Protein AF-A0A7C9AYD5-F1 (afdb_monomer_lite)

pLDDT: mean 86.26, std 13.57, range [56.47, 98.69]

Organism: Opuntia streptacantha (NCBI:txid393608)

Sequence (108 aa):
VMVLGHSKGGIDAAAALSMYWPELKDKVAGLVLAQSPYGGSPIASDILRPGQLGDYLNVRKIMEILMRKVIKGDLQALEDLTYERRREFLKKHRLPKELPVVSFHTEA

Radius of gyration: 15.31 Å; chains: 1; bounding box: 39×26×41 Å

Secondary structure (DSSP, 8-state):
-EEEEEHHHHHHHHHHHHHSHHHHTTT--EEEEES--TT--HHHHHHT-SS-HHHHHHHHHHHHHHIIIII---HHHHHTTSHHHHHHHHHH-PPPTTS-EEEE----

Structure (mmCIF, N/CA/C/O backbone):
data_AF-A0A7C9AYD5-F1
#
_entry.id   AF-A0A7C9AYD5-F1
#
loop_
_atom_site.group_PDB
_atom_site.id
_atom_site.type_symbol
_atom_site.label_atom_id
_atom_site.label_alt_id
_atom_site.label_comp_id
_atom_site.label_asym_id
_atom_site.label_entity_id
_atom_site.label_seq_id
_atom_site.pdbx_PDB_ins_code
_atom_site.Cartn_x
_atom_site.Cartn_y
_atom_site.Cartn_z
_atom_site.occupancy
_atom_site.B_iso_or_equiv
_atom_site.auth_seq_id
_atom_site.auth_comp_id
_atom_site.auth_asym_id
_atom_site.auth_atom_id
_atom_site.pdbx_PDB_model_num
ATOM 1 N N . VAL A 1 1 ? -15.428 2.855 6.783 1.00 95.94 1 VAL A N 1
ATOM 2 C CA . VAL A 1 1 ? -15.269 2.720 5.312 1.00 95.94 1 VAL A CA 1
ATOM 3 C C . VAL A 1 1 ? -14.368 1.543 4.980 1.00 95.94 1 VAL A C 1
ATOM 5 O O . VAL A 1 1 ? -13.562 1.168 5.821 1.00 95.94 1 VAL A O 1
ATOM 8 N N . MET A 1 2 ? -14.487 0.971 3.784 1.00 97.38 2 MET A N 1
ATOM 9 C CA . MET A 1 2 ? -13.513 0.014 3.249 1.00 97.38 2 MET A CA 1
ATOM 10 C C . MET A 1 2 ? -12.658 0.728 2.204 1.00 97.38 2 MET A C 1
ATOM 12 O O . MET A 1 2 ? -13.201 1.467 1.383 1.00 97.38 2 MET A O 1
ATOM 16 N N . VAL A 1 3 ? -11.340 0.546 2.254 1.00 98.19 3 VAL A N 1
ATOM 17 C CA . VAL A 1 3 ? -10.417 1.188 1.312 1.00 98.19 3 VAL A CA 1
ATOM 18 C C . VAL A 1 3 ? -10.015 0.172 0.255 1.00 98.19 3 VAL A C 1
ATOM 20 O O . VAL A 1 3 ? -9.366 -0.816 0.578 1.00 98.19 3 VAL A O 1
ATOM 23 N N . LEU A 1 4 ? -10.391 0.413 -1.000 1.00 97.88 4 LEU A N 1
ATOM 24 C CA . LEU A 1 4 ? -9.908 -0.347 -2.150 1.00 97.88 4 LEU A CA 1
ATOM 25 C C . LEU A 1 4 ? -8.806 0.456 -2.833 1.00 97.88 4 LEU A C 1
ATOM 27 O O . LEU A 1 4 ? -9.052 1.552 -3.332 1.00 97.88 4 LEU A O 1
ATOM 31 N N . GLY A 1 5 ? -7.602 -0.099 -2.865 1.00 96.62 5 GLY A N 1
ATOM 32 C CA . GLY A 1 5 ? -6.468 0.502 -3.542 1.00 96.62 5 GLY A CA 1
ATOM 33 C C . GLY A 1 5 ? -5.978 -0.364 -4.693 1.00 96.62 5 GLY A C 1
ATOM 34 O O . GLY A 1 5 ? -5.653 -1.536 -4.508 1.00 96.62 5 GLY A O 1
ATOM 35 N N . HIS A 1 6 ? -5.902 0.232 -5.881 1.00 94.56 6 HIS A N 1
ATOM 36 C CA . HIS A 1 6 ? -5.335 -0.395 -7.074 1.00 94.56 6 HIS A CA 1
ATOM 37 C C . HIS A 1 6 ? -3.894 0.063 -7.293 1.00 94.56 6 HIS A C 1
ATOM 39 O O . HIS A 1 6 ? -3.593 1.247 -7.124 1.00 94.56 6 HIS A O 1
ATOM 45 N N . SER A 1 7 ? -2.998 -0.862 -7.652 1.00 91.06 7 SER A N 1
ATOM 46 C CA . SER A 1 7 ? -1.593 -0.562 -7.964 1.00 91.06 7 SER A CA 1
ATOM 47 C C . SER A 1 7 ? -0.944 0.343 -6.896 1.00 91.06 7 SER A C 1
ATOM 49 O O . SER A 1 7 ? -1.019 0.015 -5.707 1.00 91.06 7 SER A O 1
ATOM 51 N N . LYS A 1 8 ? -0.342 1.479 -7.282 1.00 90.38 8 LYS A N 1
ATOM 52 C CA . LYS A 1 8 ? 0.267 2.470 -6.374 1.00 90.38 8 LYS A CA 1
ATOM 53 C C . LYS A 1 8 ? -0.721 3.022 -5.343 1.00 90.38 8 LYS A C 1
ATOM 55 O O . LYS A 1 8 ? -0.339 3.190 -4.191 1.00 90.38 8 LYS A O 1
ATOM 60 N N . GLY A 1 9 ? -1.992 3.204 -5.700 1.00 92.81 9 GLY A N 1
ATOM 61 C CA . GLY A 1 9 ? -3.019 3.664 -4.761 1.00 92.81 9 GLY A CA 1
ATOM 62 C C . GLY A 1 9 ? -3.211 2.718 -3.571 1.00 92.81 9 GLY A C 1
ATOM 63 O O . GLY A 1 9 ? -3.428 3.173 -2.453 1.00 92.81 9 GLY A O 1
ATOM 64 N N . GLY A 1 10 ? -3.055 1.403 -3.771 1.00 95.56 10 GLY A N 1
ATOM 65 C CA . GLY A 1 10 ? -3.065 0.439 -2.661 1.00 95.56 10 GLY A CA 1
ATOM 66 C C . GLY A 1 10 ? -1.821 0.496 -1.785 1.00 95.56 10 GLY A C 1
ATOM 67 O O . GLY A 1 10 ? -1.916 0.295 -0.577 1.00 95.56 10 GLY A O 1
ATOM 68 N N . ILE A 1 11 ? -0.672 0.851 -2.358 1.00 95.50 11 ILE A N 1
ATOM 69 C CA . ILE A 1 11 ? 0.555 1.088 -1.592 1.00 95.50 11 ILE A CA 1
ATOM 70 C C . ILE A 1 11 ? 0.415 2.321 -0.704 1.00 95.50 11 ILE A C 1
ATOM 72 O O . ILE A 1 11 ? 0.786 2.268 0.467 1.00 95.50 11 ILE A O 1
ATOM 76 N N . ASP A 1 12 ? -0.177 3.387 -1.235 1.00 95.44 12 ASP A N 1
ATOM 77 C CA . ASP A 1 12 ? -0.373 4.644 -0.510 1.00 95.44 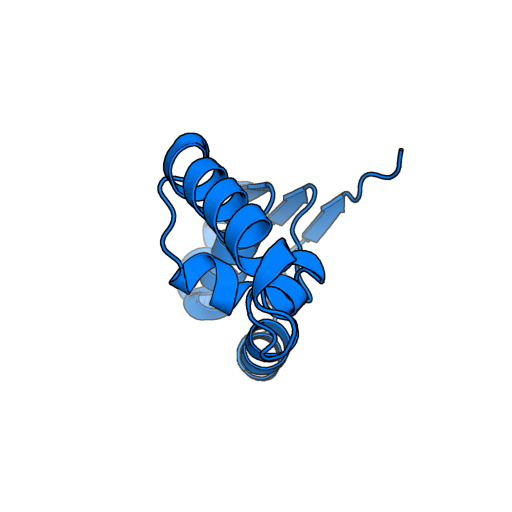12 ASP A CA 1
ATOM 78 C C . ASP A 1 12 ? -1.430 4.509 0.582 1.00 95.44 12 ASP A C 1
ATOM 80 O O . ASP A 1 12 ? -1.218 4.957 1.709 1.00 95.44 12 ASP A O 1
ATOM 84 N N . ALA A 1 13 ? -2.520 3.792 0.299 1.00 97.44 13 ALA A N 1
ATOM 85 C CA . ALA A 1 13 ? -3.502 3.421 1.309 1.00 97.44 13 ALA A CA 1
ATOM 86 C C . ALA A 1 13 ? -2.872 2.589 2.436 1.00 97.44 13 ALA A C 1
ATOM 88 O O . ALA A 1 13 ? -3.065 2.891 3.614 1.00 97.44 13 ALA A O 1
ATOM 89 N N . ALA A 1 14 ? -2.084 1.565 2.092 1.00 97.62 14 ALA A N 1
ATOM 90 C CA . ALA A 1 14 ? -1.407 0.736 3.081 1.00 97.62 14 ALA A CA 1
ATOM 91 C C . ALA A 1 14 ? -0.381 1.532 3.904 1.00 97.62 14 ALA A C 1
ATOM 93 O O . ALA A 1 14 ? -0.258 1.309 5.109 1.00 97.62 14 ALA A O 1
ATOM 94 N N . ALA A 1 15 ? 0.335 2.471 3.281 1.00 97.31 15 ALA A N 1
ATOM 95 C CA . ALA A 1 15 ? 1.274 3.351 3.965 1.00 97.31 15 ALA A CA 1
ATOM 96 C C . ALA A 1 15 ? 0.552 4.265 4.963 1.00 97.31 15 ALA A C 1
ATOM 98 O O . ALA A 1 15 ? 0.923 4.2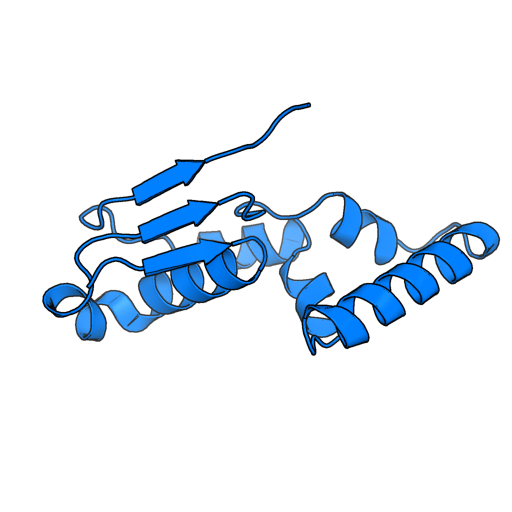85 6.135 1.00 97.31 15 ALA A O 1
ATOM 99 N N . ALA A 1 16 ? -0.526 4.933 4.538 1.00 97.88 16 ALA A N 1
ATOM 100 C CA . ALA A 1 16 ? -1.338 5.775 5.412 1.00 97.88 16 ALA A CA 1
ATOM 101 C C . ALA A 1 16 ? -1.895 4.985 6.606 1.00 97.88 16 ALA A C 1
ATOM 103 O O . ALA A 1 16 ? -1.781 5.425 7.747 1.00 97.88 16 ALA A O 1
ATOM 104 N N . LEU A 1 17 ? -2.424 3.782 6.361 1.00 98.12 17 LEU A N 1
ATOM 105 C CA . LEU A 1 17 ? -2.941 2.911 7.418 1.00 98.12 17 LEU A CA 1
ATOM 106 C C . LEU A 1 17 ? -1.850 2.400 8.361 1.00 98.12 17 LEU A C 1
ATOM 108 O O . LEU A 1 17 ? -2.119 2.232 9.540 1.00 98.12 17 LEU A O 1
ATOM 112 N N . SER A 1 18 ? -0.628 2.178 7.877 1.00 97.50 18 SER A N 1
ATOM 113 C CA . SER A 1 18 ? 0.492 1.741 8.724 1.00 97.50 18 SER A CA 1
ATOM 114 C C . SER A 1 18 ? 1.075 2.882 9.564 1.00 97.50 18 SER A C 1
ATOM 116 O O . SER A 1 18 ? 1.569 2.647 10.663 1.00 97.50 18 SER A O 1
ATOM 118 N N . MET A 1 19 ? 1.055 4.114 9.048 1.00 97.94 19 MET A N 1
ATOM 119 C CA . MET A 1 19 ? 1.644 5.288 9.705 1.00 97.94 19 MET A CA 1
ATOM 120 C C . MET A 1 19 ? 0.682 5.982 10.673 1.00 97.94 19 MET A C 1
ATOM 122 O O . MET A 1 19 ? 1.130 6.497 11.692 1.00 97.94 19 MET A O 1
ATOM 126 N N . TYR A 1 20 ? -0.617 5.975 10.369 1.00 97.94 20 TYR A N 1
ATOM 127 C CA . TYR A 1 20 ? -1.643 6.747 11.080 1.00 97.94 20 TYR A CA 1
ATOM 128 C C . TYR A 1 20 ? -2.775 5.854 11.601 1.00 97.94 20 TYR A C 1
ATOM 130 O O . TYR A 1 20 ? -3.946 6.236 11.6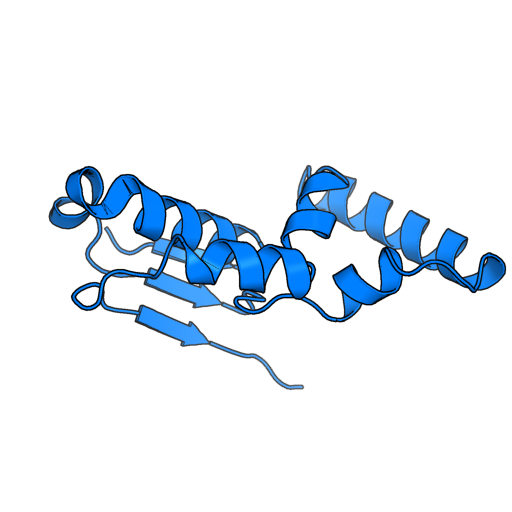30 1.00 97.94 20 TYR A O 1
ATOM 138 N N . TRP A 1 21 ? -2.450 4.605 11.950 1.00 97.25 21 TRP A N 1
ATOM 139 C CA . TRP A 1 21 ? -3.451 3.659 12.435 1.00 97.25 21 TRP A CA 1
ATOM 140 C C . TRP A 1 21 ? -4.240 4.158 13.654 1.00 97.25 21 TRP A C 1
ATOM 142 O O . TRP A 1 21 ? -5.466 4.033 13.626 1.00 97.25 21 TRP A O 1
ATOM 152 N N . PRO A 1 22 ? -3.613 4.742 14.699 1.00 97.19 22 PRO A N 1
ATOM 153 C CA . PRO A 1 22 ? -4.349 5.209 15.874 1.00 97.19 22 PRO A CA 1
ATOM 154 C C . PRO A 1 22 ? -5.488 6.176 15.533 1.00 97.19 22 PRO A C 1
ATOM 156 O O . PRO A 1 22 ? -6.547 6.119 16.152 1.00 97.19 22 PRO A O 1
ATOM 159 N N . GLU A 1 23 ? -5.293 7.021 14.522 1.00 98.25 23 GLU A N 1
ATOM 160 C CA . GLU A 1 23 ? -6.261 8.009 14.056 1.00 98.25 23 GLU A CA 1
ATOM 161 C C . GLU A 1 23 ? -7.297 7.422 13.084 1.00 98.25 23 GLU A C 1
ATOM 163 O O . GLU A 1 23 ? -8.405 7.960 12.952 1.00 98.25 23 GLU A O 1
ATOM 168 N N . LEU A 1 24 ? -6.950 6.344 12.377 1.00 98.06 24 LEU A N 1
ATOM 169 C CA . LEU A 1 24 ? -7.756 5.758 11.302 1.00 98.06 24 LEU A CA 1
ATOM 170 C C . LEU A 1 24 ? -8.563 4.524 11.722 1.00 98.06 24 LEU A C 1
ATOM 172 O O . LEU A 1 24 ? -9.541 4.206 11.042 1.00 98.06 24 LEU A O 1
ATOM 176 N N . LYS A 1 25 ? -8.213 3.860 12.829 1.00 97.38 25 LYS A N 1
ATOM 177 C CA . LYS A 1 25 ? -8.795 2.570 13.243 1.00 97.38 25 LYS A CA 1
ATOM 178 C C . LYS A 1 25 ? -10.315 2.567 13.412 1.00 97.38 25 LYS A C 1
ATOM 180 O O . LYS A 1 25 ? -10.968 1.604 13.035 1.00 97.38 25 LYS A O 1
ATOM 185 N N . ASP A 1 26 ? -10.892 3.673 13.880 1.00 97.88 26 ASP A N 1
ATOM 186 C CA . ASP A 1 26 ? -12.346 3.795 14.080 1.00 97.88 26 ASP A CA 1
ATOM 187 C C . ASP A 1 26 ? -13.075 4.283 12.813 1.00 97.88 26 ASP A C 1
ATOM 189 O O . ASP A 1 26 ? -14.297 4.422 12.784 1.00 97.88 26 ASP A O 1
ATOM 193 N N . LYS A 1 27 ? -12.322 4.567 11.742 1.00 98.12 27 LYS A N 1
ATOM 194 C CA . LYS A 1 27 ? -12.837 5.075 10.463 1.00 98.12 27 LYS A CA 1
ATOM 195 C C . LYS A 1 27 ? -12.733 4.032 9.355 1.00 98.12 27 LYS A C 1
ATOM 197 O O . LYS A 1 27 ? -13.601 3.985 8.478 1.00 98.12 27 LYS A O 1
ATOM 202 N N . VAL A 1 28 ? -11.697 3.194 9.373 1.00 98.12 28 VAL A N 1
ATOM 203 C CA . VAL A 1 28 ? -11.395 2.212 8.324 1.00 98.12 28 VAL A CA 1
ATOM 204 C C . VAL A 1 28 ? -11.628 0.795 8.836 1.00 98.12 28 VAL A C 1
ATOM 206 O O . VAL A 1 28 ? -10.940 0.321 9.727 1.00 98.12 28 VAL A O 1
ATOM 209 N N . ALA A 1 29 ? -12.593 0.112 8.225 1.00 98.00 29 ALA A N 1
ATOM 210 C CA . ALA A 1 29 ? -12.993 -1.247 8.576 1.00 98.00 29 ALA A CA 1
ATOM 211 C C . ALA A 1 29 ? -12.132 -2.326 7.897 1.00 98.00 29 ALA A C 1
ATOM 213 O O . ALA A 1 29 ? -12.164 -3.480 8.308 1.00 98.00 29 ALA A O 1
ATOM 214 N N . GLY A 1 30 ? -11.390 -1.975 6.843 1.00 98.19 30 GLY A N 1
ATOM 215 C CA . GLY A 1 30 ? -10.548 -2.921 6.118 1.00 98.19 30 GLY A CA 1
ATOM 216 C C . GLY A 1 30 ? -9.879 -2.321 4.886 1.00 98.19 30 GLY A C 1
ATOM 217 O O . GLY A 1 30 ? -10.275 -1.256 4.394 1.00 98.19 30 GLY A O 1
ATOM 218 N N . LEU A 1 31 ? -8.869 -3.035 4.393 1.00 98.69 31 LEU A N 1
ATOM 219 C CA . LEU A 1 31 ? -8.078 -2.695 3.215 1.00 98.69 31 LEU A CA 1
ATOM 220 C C . LEU A 1 31 ? -8.189 -3.804 2.164 1.00 98.69 31 LEU A C 1
ATOM 222 O O . LEU A 1 31 ? -7.946 -4.975 2.447 1.00 98.69 31 LEU A O 1
ATOM 226 N N . VAL A 1 32 ? -8.498 -3.424 0.931 1.00 98.44 32 VAL A N 1
ATOM 227 C CA . VAL A 1 32 ? -8.469 -4.303 -0.235 1.00 98.44 32 VAL A CA 1
ATOM 228 C C . VAL A 1 32 ? -7.386 -3.811 -1.186 1.00 98.44 32 VAL A C 1
ATOM 230 O O . VAL A 1 32 ? -7.409 -2.662 -1.626 1.00 98.44 32 VAL A O 1
ATOM 233 N N . LEU A 1 33 ? -6.439 -4.684 -1.505 1.00 97.94 33 LEU A N 1
ATOM 234 C CA . LEU A 1 33 ? -5.377 -4.438 -2.472 1.00 97.94 33 LEU A CA 1
ATOM 235 C C . LEU A 1 33 ? -5.719 -5.143 -3.783 1.00 97.94 33 LEU A C 1
ATOM 237 O O . LEU A 1 33 ? -6.027 -6.332 -3.781 1.00 97.94 33 LEU A O 1
ATOM 241 N N . ALA A 1 34 ? -5.639 -4.427 -4.900 1.00 96.06 34 ALA A N 1
ATOM 242 C CA . ALA A 1 34 ? -5.850 -4.980 -6.234 1.00 96.06 34 ALA A CA 1
ATOM 243 C C . ALA A 1 34 ? -4.633 -4.680 -7.111 1.00 96.06 34 ALA A C 1
ATOM 245 O O . ALA A 1 34 ? -4.366 -3.522 -7.436 1.00 96.06 34 ALA A O 1
ATOM 246 N N . GLN A 1 35 ? -3.874 -5.717 -7.478 1.00 93.94 35 GLN A N 1
ATOM 247 C CA . GLN A 1 35 ? -2.638 -5.575 -8.266 1.00 93.94 35 GLN A CA 1
ATOM 248 C C . GLN A 1 35 ? -1.652 -4.555 -7.661 1.00 93.94 35 GLN A C 1
ATOM 250 O O . GLN A 1 35 ? -0.945 -3.842 -8.376 1.00 93.94 35 GLN A O 1
ATOM 255 N N . SER A 1 36 ? -1.622 -4.447 -6.331 1.00 94.81 36 SER A N 1
ATOM 256 C CA . SER A 1 36 ? -0.730 -3.529 -5.628 1.00 94.81 36 SER A CA 1
ATOM 257 C C . SER A 1 36 ? 0.622 -4.195 -5.386 1.00 94.81 36 SER A C 1
ATOM 259 O O . SER A 1 36 ? 0.668 -5.217 -4.699 1.00 94.81 36 SER A O 1
ATOM 261 N N . PRO A 1 37 ? 1.732 -3.633 -5.897 1.00 94.00 37 PRO A N 1
ATOM 262 C CA . PRO A 1 37 ? 3.074 -4.193 -5.724 1.00 94.00 37 PRO A CA 1
ATOM 263 C C . PRO A 1 37 ? 3.579 -3.991 -4.281 1.00 94.00 37 PRO A C 1
ATOM 265 O O . PRO A 1 37 ? 4.458 -3.172 -4.022 1.00 94.00 37 PRO A O 1
ATOM 268 N N . TYR A 1 38 ? 2.986 -4.695 -3.307 1.00 94.75 38 TYR A N 1
ATOM 269 C CA . TYR A 1 38 ? 3.178 -4.441 -1.871 1.00 94.75 38 TYR A CA 1
ATOM 270 C C . TYR A 1 38 ? 4.643 -4.557 -1.436 1.00 94.75 38 TYR A C 1
ATOM 272 O O . TYR A 1 38 ? 5.151 -3.689 -0.718 1.00 94.75 38 TYR A O 1
ATOM 280 N N . GLY A 1 39 ? 5.323 -5.591 -1.938 1.00 93.81 39 GLY A N 1
ATOM 281 C CA . GLY A 1 39 ? 6.761 -5.808 -1.768 1.00 93.81 39 GLY A CA 1
ATOM 282 C C . GLY A 1 39 ? 7.639 -5.067 -2.779 1.00 93.81 39 GLY A C 1
ATOM 283 O O . GLY A 1 39 ? 8.854 -5.153 -2.683 1.00 93.81 39 GLY A O 1
ATOM 284 N N . GLY A 1 40 ? 7.051 -4.340 -3.725 1.00 92.75 40 GLY A N 1
ATOM 285 C CA . GLY A 1 40 ? 7.747 -3.670 -4.818 1.00 92.75 40 GLY A CA 1
ATOM 286 C C . GLY A 1 40 ? 7.427 -4.267 -6.186 1.00 92.75 40 GLY A C 1
ATOM 287 O O . GLY A 1 40 ? 6.804 -5.322 -6.303 1.00 92.75 40 GLY A O 1
ATOM 288 N N . SER A 1 41 ? 7.818 -3.541 -7.229 1.00 89.94 41 SER A N 1
ATOM 289 C CA . SER A 1 41 ? 7.632 -3.885 -8.633 1.00 89.94 41 SER A CA 1
ATOM 290 C C . SER A 1 41 ? 8.995 -4.175 -9.269 1.00 89.94 41 SER A C 1
ATOM 292 O O . SER A 1 41 ? 9.851 -3.285 -9.276 1.00 89.94 41 SER A O 1
ATOM 294 N N . PRO A 1 42 ? 9.214 -5.374 -9.841 1.00 84.56 42 PRO A N 1
ATOM 295 C CA . PRO A 1 42 ? 10.427 -5.678 -10.602 1.00 84.56 42 PRO A CA 1
ATOM 296 C C . PRO A 1 42 ? 10.667 -4.670 -11.730 1.00 84.56 42 PRO A C 1
ATOM 298 O O . PRO A 1 42 ? 11.784 -4.203 -11.907 1.00 84.56 42 PRO A O 1
ATOM 301 N N . ILE A 1 43 ? 9.592 -4.230 -12.394 1.00 82.75 43 ILE A N 1
ATOM 302 C CA . ILE A 1 43 ? 9.642 -3.214 -13.453 1.00 82.75 43 ILE A CA 1
ATOM 303 C C . ILE A 1 43 ? 10.221 -1.895 -12.921 1.00 82.75 43 ILE A C 1
ATOM 305 O O . ILE A 1 43 ? 11.043 -1.271 -13.584 1.00 82.75 43 ILE A O 1
ATOM 309 N N . ALA A 1 44 ? 9.824 -1.469 -11.717 1.00 82.62 44 ALA A N 1
ATOM 310 C CA . ALA A 1 44 ? 10.363 -0.252 -11.112 1.00 82.62 44 ALA A CA 1
ATOM 311 C C . ALA A 1 44 ? 11.857 -0.396 -10.779 1.00 82.62 44 ALA A C 1
ATOM 313 O O . ALA A 1 44 ? 12.639 0.513 -11.055 1.00 82.62 44 ALA A O 1
ATOM 314 N N . SER A 1 45 ? 12.256 -1.551 -10.238 1.00 81.56 45 SER A N 1
ATOM 315 C CA . SER A 1 45 ? 13.661 -1.862 -9.952 1.00 81.56 45 SER A CA 1
ATOM 316 C C . SER A 1 45 ? 14.516 -1.878 -11.224 1.00 81.56 45 SER A C 1
ATOM 318 O O . SER A 1 45 ? 15.613 -1.324 -11.224 1.00 81.56 45 SER A O 1
ATOM 320 N N . ASP A 1 46 ? 14.007 -2.451 -12.315 1.00 80.62 46 ASP A N 1
ATOM 321 C CA . ASP A 1 46 ? 14.731 -2.541 -13.583 1.00 80.62 46 ASP A CA 1
ATOM 322 C C . ASP A 1 46 ? 14.874 -1.179 -14.265 1.00 80.62 46 ASP A C 1
ATOM 324 O O . ASP A 1 46 ? 15.966 -0.845 -14.716 1.00 80.62 46 ASP A O 1
ATOM 328 N N . ILE A 1 47 ? 13.824 -0.349 -14.290 1.00 75.12 47 ILE A N 1
ATOM 329 C CA . ILE A 1 47 ? 13.878 1.010 -14.868 1.00 75.12 47 ILE A CA 1
ATOM 330 C C . ILE A 1 47 ? 14.949 1.878 -14.191 1.00 75.12 47 ILE A C 1
ATOM 332 O O . ILE A 1 47 ? 15.543 2.746 -14.835 1.00 75.12 47 ILE A O 1
ATOM 336 N N . LEU A 1 48 ? 15.172 1.670 -12.892 1.00 74.38 48 LEU A N 1
ATOM 337 C CA . LEU A 1 48 ? 16.110 2.451 -12.087 1.00 74.38 48 LEU A CA 1
ATOM 338 C C . LEU A 1 48 ? 17.505 1.814 -11.991 1.00 74.38 48 LEU A C 1
ATOM 340 O O . LEU A 1 48 ? 18.409 2.417 -11.409 1.00 74.38 48 LEU A O 1
ATOM 344 N N . ARG A 1 49 ? 17.717 0.629 -12.579 1.00 75.06 49 ARG A N 1
ATOM 345 C CA . ARG A 1 49 ? 19.008 -0.062 -12.550 1.00 75.06 49 ARG A CA 1
ATOM 346 C C . ARG A 1 49 ? 20.020 0.621 -13.489 1.00 75.06 49 ARG A C 1
ATOM 348 O O . ARG A 1 49 ? 19.743 0.796 -14.675 1.00 75.06 49 ARG A O 1
ATOM 355 N N . PRO A 1 50 ? 21.230 0.968 -13.017 1.00 65.81 50 PRO A N 1
ATOM 356 C CA . PRO A 1 50 ? 22.288 1.470 -13.891 1.00 65.81 50 PRO A CA 1
ATOM 357 C C . PRO A 1 50 ? 22.883 0.325 -14.734 1.00 65.81 50 PRO A C 1
ATOM 359 O O . PRO A 1 50 ? 23.259 -0.703 -14.171 1.00 65.81 50 PRO A O 1
ATOM 362 N N . GLY A 1 51 ? 23.009 0.491 -16.065 1.00 63.47 51 GLY A N 1
ATOM 363 C CA . GLY A 1 51 ? 23.848 -0.421 -16.869 1.00 63.47 51 GLY A CA 1
ATOM 364 C C . GLY A 1 51 ? 23.485 -0.766 -18.323 1.00 63.47 51 GLY A C 1
ATOM 365 O O . GLY A 1 51 ? 24.253 -1.510 -18.920 1.00 63.47 51 GLY A O 1
ATOM 366 N N . GLN A 1 52 ? 22.407 -0.266 -18.948 1.00 56.53 52 GLN A N 1
ATOM 367 C CA . GLN A 1 52 ? 22.119 -0.611 -20.364 1.00 56.53 52 GLN A CA 1
ATOM 368 C C . GLN A 1 52 ? 21.389 0.510 -21.139 1.00 56.53 52 GLN A C 1
ATOM 370 O O . GLN A 1 52 ? 20.200 0.453 -21.436 1.00 56.53 52 GLN A O 1
ATOM 375 N N . LEU A 1 53 ? 22.108 1.597 -21.434 1.00 56.47 53 LEU A N 1
ATOM 376 C CA . LEU A 1 53 ? 21.512 2.893 -21.796 1.00 56.47 53 LEU A CA 1
ATOM 377 C C . LEU A 1 53 ? 20.540 2.896 -22.998 1.00 56.47 53 LEU A C 1
ATOM 379 O O . LEU A 1 53 ? 19.618 3.704 -22.995 1.00 56.47 53 LEU A O 1
ATOM 383 N N . GLY A 1 54 ? 20.721 2.044 -24.012 1.00 58.34 54 GLY A N 1
ATOM 384 C CA . GLY A 1 54 ? 19.946 2.116 -25.263 1.00 58.34 54 GLY A CA 1
ATOM 385 C C . GLY A 1 54 ? 18.458 1.788 -25.097 1.00 58.34 54 GLY A C 1
ATOM 386 O O . GLY A 1 54 ? 17.599 2.623 -25.383 1.00 58.34 54 GLY A O 1
ATOM 387 N N . ASP A 1 55 ? 18.154 0.597 -24.578 1.00 61.44 55 ASP A N 1
ATOM 388 C CA . ASP A 1 55 ? 16.771 0.131 -24.411 1.00 61.44 55 ASP A CA 1
ATOM 389 C C . ASP A 1 55 ? 16.100 0.750 -23.177 1.00 61.44 55 ASP A C 1
ATOM 391 O O . ASP A 1 55 ? 14.914 1.089 -23.216 1.00 61.44 55 ASP A O 1
ATOM 395 N N . TYR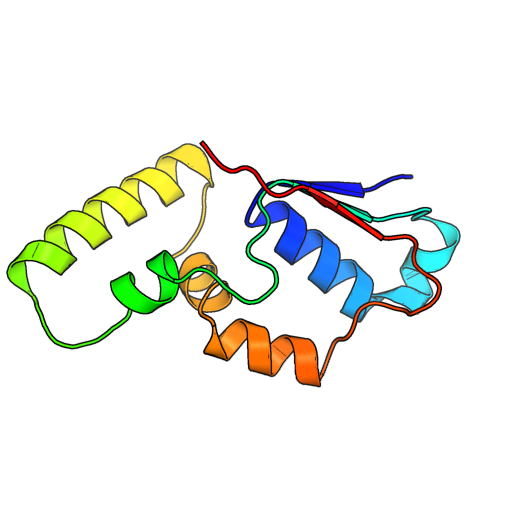 A 1 56 ? 16.866 1.017 -22.110 1.00 64.06 56 TYR A N 1
ATOM 396 C CA . TYR A 1 56 ? 16.335 1.662 -20.906 1.00 64.06 56 TYR A CA 1
ATOM 397 C C . TYR A 1 56 ? 15.851 3.085 -21.155 1.00 64.06 56 TYR A C 1
ATOM 399 O O . TYR A 1 56 ? 14.865 3.480 -20.544 1.00 64.06 56 TYR A O 1
ATOM 407 N N . LEU A 1 57 ? 16.482 3.870 -22.035 1.00 64.56 57 LEU A N 1
ATOM 408 C CA . LEU A 1 57 ? 15.999 5.225 -22.317 1.00 64.56 57 LEU A CA 1
ATOM 409 C C . LEU A 1 57 ? 14.619 5.199 -22.981 1.00 64.56 57 LEU A C 1
ATOM 411 O O . LEU A 1 57 ? 13.756 5.991 -22.606 1.00 64.56 57 LEU A O 1
ATOM 415 N N . ASN A 1 58 ? 14.376 4.261 -23.900 1.00 69.50 58 ASN A N 1
ATOM 416 C CA . ASN A 1 58 ? 13.069 4.105 -24.537 1.00 69.50 58 ASN A CA 1
ATOM 417 C C . ASN A 1 58 ? 12.018 3.578 -23.552 1.00 69.50 58 ASN A C 1
ATOM 419 O O . ASN A 1 58 ? 10.943 4.169 -23.441 1.00 69.50 58 ASN A O 1
ATOM 423 N N . VAL A 1 59 ? 12.339 2.538 -22.774 1.00 69.88 59 VAL A N 1
ATOM 424 C CA . VAL A 1 59 ? 11.427 1.978 -21.758 1.00 69.88 59 VAL A CA 1
ATOM 425 C C . VAL A 1 59 ? 11.124 3.000 -20.661 1.00 69.88 59 VAL A C 1
ATOM 427 O O . VAL A 1 59 ? 9.962 3.212 -20.324 1.00 69.88 59 VAL A O 1
ATOM 430 N N . ARG A 1 60 ? 12.137 3.706 -20.146 1.00 69.19 60 ARG A N 1
ATOM 431 C CA . ARG A 1 60 ? 11.981 4.760 -19.133 1.00 69.19 60 ARG A CA 1
ATOM 432 C C . ARG A 1 60 ? 11.123 5.908 -19.649 1.00 69.19 60 ARG A C 1
ATOM 434 O O . ARG A 1 60 ? 10.259 6.371 -18.918 1.00 69.19 60 ARG A O 1
ATOM 441 N N . LYS A 1 61 ? 11.306 6.333 -20.901 1.00 72.19 61 LYS A N 1
ATOM 442 C CA . LYS A 1 61 ? 10.516 7.411 -21.515 1.00 72.19 61 LYS A CA 1
ATOM 443 C C . LYS A 1 61 ? 9.063 6.991 -21.751 1.00 72.19 61 LYS A C 1
ATOM 445 O O . LYS A 1 61 ? 8.157 7.770 -21.473 1.00 72.19 61 LYS A O 1
ATOM 450 N N . ILE A 1 62 ? 8.822 5.754 -22.192 1.00 72.00 62 ILE A N 1
ATOM 451 C CA . ILE A 1 62 ? 7.469 5.186 -22.324 1.00 72.00 62 ILE A CA 1
ATOM 452 C C . ILE A 1 62 ? 6.789 5.088 -20.954 1.00 72.00 62 ILE A C 1
ATOM 454 O O . ILE A 1 62 ? 5.640 5.504 -20.806 1.00 72.00 62 ILE A O 1
ATOM 458 N N . MET A 1 63 ? 7.505 4.605 -19.940 1.00 69.38 63 MET A N 1
ATOM 459 C CA . MET A 1 63 ? 6.994 4.489 -18.575 1.00 69.38 63 MET A CA 1
ATOM 460 C C . MET A 1 63 ? 6.741 5.848 -17.929 1.00 69.38 63 MET A C 1
ATOM 462 O O . MET A 1 63 ? 5.719 6.026 -17.275 1.00 69.38 63 MET A O 1
ATOM 466 N N . GLU A 1 64 ? 7.602 6.835 -18.165 1.00 68.44 64 GLU A N 1
ATOM 467 C CA . GLU A 1 64 ? 7.382 8.212 -17.729 1.00 68.44 64 GLU A CA 1
ATOM 468 C C . GLU A 1 64 ? 6.135 8.813 -18.396 1.00 68.44 64 GLU A C 1
ATOM 470 O O . GLU A 1 64 ? 5.319 9.443 -17.726 1.00 68.44 64 GLU A O 1
ATOM 475 N N . ILE A 1 65 ? 5.925 8.571 -19.696 1.00 70.31 65 ILE A N 1
ATOM 476 C CA . ILE A 1 65 ? 4.709 8.996 -20.404 1.00 70.31 65 ILE A CA 1
ATOM 477 C C . ILE A 1 65 ? 3.470 8.305 -19.822 1.00 70.31 65 ILE A C 1
ATOM 479 O O . ILE A 1 65 ? 2.468 8.979 -19.582 1.00 70.31 65 ILE A O 1
ATOM 483 N N . LEU A 1 66 ? 3.529 6.995 -19.568 1.00 67.44 66 LEU A N 1
ATOM 484 C CA . LEU A 1 66 ? 2.444 6.233 -18.944 1.00 67.44 66 LEU A CA 1
ATOM 485 C C . LEU A 1 66 ? 2.132 6.760 -17.540 1.00 67.44 66 LEU A C 1
ATOM 487 O O . LEU A 1 66 ? 0.974 7.024 -17.239 1.00 67.44 66 LEU A O 1
ATOM 491 N N . MET A 1 67 ? 3.138 7.006 -16.701 1.00 68.12 67 MET A N 1
ATOM 492 C CA . MET A 1 67 ? 2.923 7.542 -15.355 1.00 68.12 67 MET A CA 1
ATOM 493 C C . MET A 1 67 ? 2.387 8.970 -15.356 1.00 68.12 67 MET A C 1
ATOM 495 O O . MET A 1 67 ? 1.453 9.267 -14.608 1.00 68.12 67 MET A O 1
ATOM 499 N N . ARG A 1 68 ? 2.912 9.846 -16.217 1.00 64.94 68 ARG A N 1
ATOM 500 C CA . ARG A 1 68 ? 2.408 11.219 -16.353 1.00 64.94 68 ARG A CA 1
ATOM 501 C C . ARG A 1 68 ? 0.968 11.240 -16.870 1.00 64.94 68 ARG A C 1
ATOM 503 O O . ARG A 1 68 ? 0.161 12.008 -16.354 1.00 64.94 68 ARG A O 1
ATOM 510 N N . LYS A 1 69 ? 0.632 10.402 -17.860 1.00 58.12 69 LYS A N 1
ATOM 511 C CA . LYS A 1 69 ? -0.707 10.371 -18.479 1.00 58.12 69 LYS A CA 1
ATOM 512 C C . LYS A 1 69 ? -1.756 9.626 -17.653 1.00 58.12 69 LYS A C 1
ATOM 514 O O . LYS A 1 69 ? -2.905 10.051 -17.649 1.00 58.12 69 LYS A O 1
ATOM 519 N N . VAL A 1 70 ? -1.385 8.532 -16.988 1.00 58.25 70 VAL A N 1
ATOM 520 C CA . VAL A 1 70 ? -2.333 7.628 -16.306 1.00 58.25 70 VAL A CA 1
ATOM 521 C C . VAL A 1 70 ? -2.386 7.884 -14.800 1.00 58.25 70 VAL A C 1
ATOM 523 O O . VAL A 1 70 ? -3.452 7.782 -14.205 1.00 58.25 70 VAL A O 1
ATOM 526 N N . ILE A 1 71 ? -1.261 8.242 -14.174 1.00 58.03 71 ILE A N 1
ATOM 527 C CA . ILE A 1 71 ? -1.129 8.280 -12.706 1.00 58.03 71 ILE A CA 1
ATOM 528 C C . ILE A 1 71 ? -0.922 9.715 -12.178 1.00 58.03 71 ILE A C 1
ATOM 530 O O . ILE A 1 71 ? -1.025 9.941 -10.977 1.00 58.03 71 ILE A O 1
ATOM 534 N N . LYS A 1 72 ? -0.661 10.710 -13.046 1.00 62.72 72 LYS A N 1
ATOM 535 C CA . LYS A 1 72 ? -0.149 12.044 -12.648 1.00 62.72 72 LYS A CA 1
ATOM 536 C C . LYS A 1 72 ? 1.059 11.937 -11.691 1.00 62.72 72 LYS A C 1
ATOM 538 O O . LYS A 1 72 ? 1.257 12.802 -10.843 1.00 62.72 72 LYS A O 1
ATOM 543 N N . GLY A 1 73 ? 1.829 10.852 -11.798 1.00 61.25 73 GLY A N 1
ATOM 544 C CA . GLY A 1 73 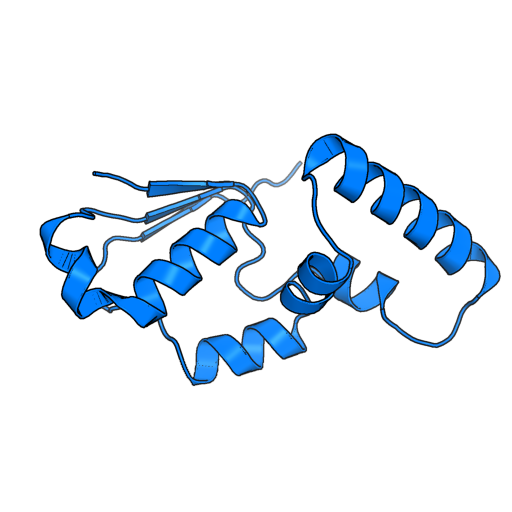? 2.904 10.501 -10.868 1.00 61.25 73 GLY A CA 1
ATOM 545 C C . GLY A 1 73 ? 4.273 11.056 -11.271 1.00 61.25 73 GLY A C 1
ATOM 546 O O . GLY A 1 73 ? 4.535 11.300 -12.448 1.00 61.25 73 GLY A O 1
ATOM 547 N N . ASP A 1 74 ? 5.135 11.221 -10.270 1.00 71.75 74 ASP A N 1
ATOM 548 C CA . ASP A 1 74 ? 6.553 11.612 -10.346 1.00 71.75 74 ASP A CA 1
ATOM 549 C C . ASP A 1 74 ? 7.455 10.352 -10.432 1.00 71.75 74 ASP A C 1
ATOM 551 O O . ASP A 1 74 ? 7.056 9.271 -10.003 1.00 71.75 74 ASP A O 1
ATOM 555 N N . LEU A 1 75 ? 8.683 10.480 -10.949 1.00 71.69 75 LEU A N 1
ATOM 556 C CA . LEU A 1 75 ? 9.788 9.518 -10.782 1.00 71.69 75 LEU A CA 1
ATOM 557 C C . LEU A 1 75 ? 9.945 9.003 -9.338 1.00 71.69 75 LEU A C 1
ATOM 559 O O . LEU A 1 75 ? 10.247 7.826 -9.154 1.00 71.69 75 LEU A O 1
ATOM 563 N N . GLN A 1 76 ? 9.687 9.832 -8.326 1.00 79.50 76 GLN A N 1
ATOM 564 C CA . GLN A 1 76 ? 9.657 9.416 -6.918 1.00 79.50 76 GLN A CA 1
ATOM 565 C C . GLN A 1 76 ? 8.658 8.277 -6.673 1.00 79.50 76 GLN A C 1
ATOM 567 O O . GLN A 1 76 ? 8.951 7.340 -5.935 1.00 79.50 76 GLN A O 1
ATOM 572 N N . ALA A 1 77 ? 7.513 8.280 -7.362 1.00 81.12 77 ALA A N 1
ATOM 573 C CA . ALA A 1 77 ? 6.532 7.207 -7.249 1.00 81.12 77 ALA A CA 1
ATOM 574 C C . ALA A 1 77 ? 7.040 5.877 -7.831 1.00 81.12 77 ALA A C 1
ATOM 576 O O . ALA A 1 77 ? 6.576 4.827 -7.394 1.00 81.12 77 ALA A O 1
ATOM 577 N N . LEU A 1 78 ? 7.975 5.888 -8.793 1.00 80.12 78 LEU A N 1
ATOM 578 C CA . LEU A 1 78 ? 8.670 4.668 -9.238 1.00 80.12 78 LEU A CA 1
ATOM 579 C C . LEU A 1 78 ? 9.689 4.215 -8.204 1.00 80.12 78 LEU A C 1
ATOM 581 O O . LEU A 1 78 ? 9.783 3.021 -7.930 1.00 80.12 78 LEU A O 1
ATOM 585 N N . GLU A 1 79 ? 10.437 5.154 -7.629 1.00 84.88 79 GLU A N 1
ATOM 586 C CA . GLU A 1 79 ? 11.441 4.843 -6.616 1.00 84.88 79 GLU A CA 1
ATOM 587 C C . GLU A 1 79 ? 10.806 4.161 -5.397 1.00 84.88 79 GLU A C 1
ATOM 589 O O . GLU A 1 79 ? 11.277 3.105 -4.967 1.00 84.88 79 GLU A O 1
ATOM 594 N N . ASP A 1 80 ? 9.671 4.681 -4.924 1.00 87.12 80 ASP A N 1
ATOM 595 C CA . ASP A 1 80 ? 8.874 4.095 -3.840 1.00 87.12 80 ASP A CA 1
ATOM 596 C C . ASP A 1 80 ? 8.433 2.657 -4.120 1.00 87.12 80 ASP A C 1
ATOM 598 O O . ASP A 1 80 ? 8.199 1.886 -3.189 1.00 87.12 80 ASP A O 1
ATOM 602 N N . LEU A 1 81 ? 8.289 2.291 -5.395 1.00 89.00 81 LEU A N 1
ATOM 603 C CA . LEU A 1 81 ? 7.882 0.958 -5.822 1.00 89.00 81 LEU A CA 1
ATOM 604 C C . LEU A 1 81 ? 9.057 0.000 -6.003 1.00 89.00 81 LEU A C 1
ATOM 606 O O . LEU A 1 81 ? 8.821 -1.177 -6.264 1.00 89.00 81 LEU A O 1
ATOM 610 N N . THR A 1 82 ? 10.303 0.440 -5.860 1.00 91.06 82 THR A N 1
ATOM 611 C CA . THR A 1 82 ? 11.440 -0.487 -5.883 1.00 91.06 82 THR A CA 1
ATOM 612 C C . THR A 1 82 ? 11.387 -1.444 -4.697 1.00 91.06 82 THR A C 1
ATOM 614 O O . THR A 1 82 ? 10.919 -1.097 -3.607 1.00 91.06 82 THR A O 1
ATOM 617 N N . TYR A 1 83 ? 11.902 -2.659 -4.895 1.00 91.19 83 TYR A N 1
ATOM 618 C CA . TYR A 1 83 ? 11.946 -3.666 -3.830 1.00 91.19 83 TYR A CA 1
ATOM 619 C C . TYR A 1 83 ? 12.644 -3.132 -2.573 1.00 91.19 83 TYR A C 1
ATOM 621 O O . TYR A 1 83 ? 12.166 -3.331 -1.456 1.00 91.19 83 TYR A O 1
ATOM 629 N N . GLU A 1 84 ? 13.738 -2.390 -2.750 1.00 92.00 84 GLU A N 1
ATOM 630 C CA . GLU A 1 84 ? 14.528 -1.912 -1.622 1.00 92.00 84 GLU A CA 1
ATOM 631 C C . GLU A 1 84 ? 13.822 -0.847 -0.799 1.00 92.00 84 GLU A C 1
ATOM 633 O O . GLU A 1 84 ? 13.734 -0.988 0.425 1.00 92.00 84 GLU A O 1
ATOM 638 N N . ARG A 1 85 ? 13.211 0.148 -1.451 1.00 93.19 85 ARG A N 1
ATOM 639 C CA . ARG A 1 85 ? 12.412 1.155 -0.747 1.00 93.19 85 ARG A CA 1
ATOM 640 C C . ARG A 1 85 ? 11.222 0.530 -0.032 1.00 93.19 85 ARG A C 1
ATOM 642 O O . ARG A 1 85 ? 10.983 0.831 1.139 1.00 93.19 85 ARG A O 1
ATOM 649 N N . ARG A 1 86 ? 10.513 -0.402 -0.679 1.00 95.56 86 ARG A N 1
ATOM 650 C CA . ARG A 1 86 ? 9.393 -1.117 -0.046 1.00 95.56 86 ARG A CA 1
ATOM 651 C C . ARG A 1 86 ? 9.843 -1.933 1.159 1.00 95.56 86 ARG A C 1
ATOM 653 O O . ARG A 1 86 ? 9.216 -1.854 2.214 1.00 95.56 86 ARG A O 1
ATOM 660 N N . ARG A 1 87 ? 10.946 -2.671 1.045 1.00 95.62 87 ARG A N 1
ATOM 661 C CA . ARG A 1 87 ? 11.509 -3.465 2.143 1.00 95.62 87 ARG A CA 1
ATOM 662 C C . ARG A 1 87 ? 11.909 -2.592 3.332 1.00 95.62 87 ARG A C 1
ATOM 664 O O . ARG A 1 87 ? 11.625 -2.955 4.473 1.00 95.62 87 ARG A O 1
ATOM 671 N N . GLU A 1 88 ? 12.555 -1.455 3.089 1.00 96.56 88 GLU A N 1
ATOM 672 C CA . GLU A 1 88 ? 12.925 -0.492 4.134 1.00 96.56 88 GLU A CA 1
ATOM 673 C C . GLU A 1 88 ? 11.702 0.112 4.825 1.00 96.56 88 GLU A C 1
ATOM 675 O O . GLU A 1 88 ? 11.662 0.176 6.056 1.00 96.56 88 GLU A O 1
ATOM 680 N N . PHE A 1 89 ? 10.687 0.500 4.049 1.00 96.50 89 PHE A N 1
ATOM 681 C CA . PHE A 1 89 ? 9.438 1.037 4.577 1.00 96.50 89 PHE A CA 1
ATOM 682 C C . PHE A 1 89 ? 8.726 0.015 5.472 1.00 96.50 89 PHE A C 1
ATOM 684 O O . PHE A 1 89 ? 8.423 0.309 6.627 1.00 96.50 89 PHE A O 1
ATOM 691 N N . LEU A 1 90 ? 8.528 -1.214 4.985 1.00 96.44 90 LEU A N 1
ATOM 692 C CA . LEU A 1 90 ? 7.796 -2.268 5.699 1.00 96.44 90 LEU A CA 1
ATOM 693 C C . LEU A 1 90 ? 8.501 -2.748 6.975 1.00 96.44 90 LEU A C 1
ATOM 695 O O . LEU A 1 90 ? 7.850 -3.261 7.887 1.00 96.44 90 LEU A O 1
ATOM 699 N N . LYS A 1 91 ? 9.825 -2.572 7.082 1.00 96.31 91 LYS A N 1
ATOM 700 C CA . LYS A 1 91 ? 10.551 -2.816 8.339 1.00 96.31 91 LYS A CA 1
ATOM 701 C C . LYS A 1 91 ? 10.113 -1.859 9.450 1.00 96.31 91 LYS A C 1
ATOM 703 O O . LYS A 1 91 ? 10.085 -2.278 10.604 1.00 96.31 91 LYS A O 1
ATOM 708 N N . LYS A 1 92 ? 9.785 -0.611 9.104 1.00 97.00 92 LYS A N 1
ATOM 709 C CA . LYS A 1 92 ? 9.417 0.462 10.045 1.00 97.00 92 LYS A CA 1
ATOM 710 C C . LYS A 1 92 ? 7.904 0.590 10.228 1.00 97.00 92 LYS A C 1
ATOM 712 O O . LYS A 1 92 ? 7.441 0.820 11.338 1.00 97.00 92 LYS A O 1
ATOM 717 N N . HIS A 1 93 ? 7.146 0.410 9.151 1.00 97.19 93 HIS A N 1
ATOM 718 C CA . HIS A 1 93 ? 5.708 0.654 9.083 1.00 97.19 93 HIS A CA 1
ATOM 719 C C . HIS A 1 93 ? 4.997 -0.610 8.608 1.00 97.19 93 HIS A C 1
ATOM 721 O O . HIS A 1 93 ? 4.734 -0.798 7.419 1.00 97.19 93 HIS A O 1
ATOM 727 N N . ARG A 1 94 ? 4.726 -1.513 9.550 1.00 96.62 94 ARG A N 1
ATOM 728 C CA . ARG A 1 94 ? 3.929 -2.713 9.282 1.00 96.62 94 ARG A CA 1
ATOM 729 C C . ARG A 1 94 ? 2.449 -2.376 9.364 1.00 96.62 94 ARG A C 1
ATOM 731 O O . ARG A 1 94 ? 2.055 -1.560 10.193 1.00 96.62 94 ARG A O 1
ATOM 738 N N . LEU A 1 95 ? 1.643 -3.071 8.564 1.00 97.38 95 LEU A N 1
ATOM 739 C CA . LEU A 1 95 ? 0.198 -3.005 8.728 1.00 97.38 95 LEU A CA 1
ATOM 740 C C . LEU A 1 95 ? -0.199 -3.496 10.134 1.00 97.38 95 LEU A C 1
ATOM 742 O O . LEU A 1 95 ? 0.399 -4.461 10.633 1.00 97.38 95 LEU A O 1
ATOM 746 N N . PRO A 1 96 ? -1.194 -2.852 10.765 1.00 97.19 96 PRO A N 1
ATOM 747 C CA . PRO A 1 96 ? -1.762 -3.296 12.034 1.00 97.19 96 PRO A CA 1
ATOM 748 C C . PRO A 1 96 ? -2.281 -4.730 11.931 1.00 97.19 96 PRO A C 1
ATOM 750 O O . PRO A 1 96 ? -2.827 -5.124 10.901 1.00 97.19 96 PRO A O 1
ATOM 753 N N . LYS A 1 97 ? -2.129 -5.521 12.996 1.00 96.44 97 LYS A N 1
ATOM 754 C CA . LYS A 1 97 ? -2.533 -6.940 12.987 1.00 96.44 97 LYS A CA 1
ATOM 755 C C . LYS A 1 97 ? -4.050 -7.109 13.007 1.00 96.44 97 LYS A C 1
ATOM 757 O O . LYS A 1 97 ? -4.563 -8.116 12.538 1.00 96.44 97 LYS A O 1
ATOM 762 N N . GLU A 1 98 ? -4.738 -6.141 13.590 1.00 96.88 98 GLU A N 1
ATOM 763 C CA . GLU A 1 98 ? -6.185 -6.090 13.739 1.00 96.88 98 GLU A CA 1
ATOM 764 C C . GLU A 1 98 ? -6.905 -5.587 12.483 1.00 96.88 98 GLU A C 1
ATOM 766 O O . GLU A 1 98 ? -8.118 -5.747 12.390 1.00 96.88 98 GLU A O 1
ATOM 771 N N . LEU A 1 99 ? -6.187 -4.983 11.529 1.00 98.00 99 LEU A N 1
ATOM 772 C CA . LEU A 1 99 ? -6.771 -4.482 10.289 1.00 98.00 99 LEU A CA 1
ATOM 773 C C . LEU A 1 99 ? -7.094 -5.665 9.362 1.00 98.00 99 LEU A C 1
ATOM 775 O O . LEU A 1 99 ? -6.172 -6.366 8.940 1.00 98.00 99 LEU A O 1
ATOM 779 N N . PRO A 1 100 ? -8.363 -5.876 8.967 1.00 98.38 100 PRO A N 1
ATOM 780 C CA . PRO A 1 100 ? -8.696 -6.870 7.955 1.00 98.38 100 PRO A CA 1
ATOM 781 C C . PRO A 1 100 ? -8.127 -6.466 6.591 1.00 98.38 100 PRO A C 1
ATOM 783 O O . PRO A 1 100 ? -8.344 -5.341 6.127 1.00 98.38 100 PRO A O 1
ATOM 786 N N . VAL A 1 101 ? -7.416 -7.388 5.934 1.00 98.19 101 VAL A N 1
ATOM 787 C CA . VAL A 1 101 ? -6.791 -7.152 4.624 1.00 98.19 101 VAL A CA 1
ATOM 788 C C . VAL A 1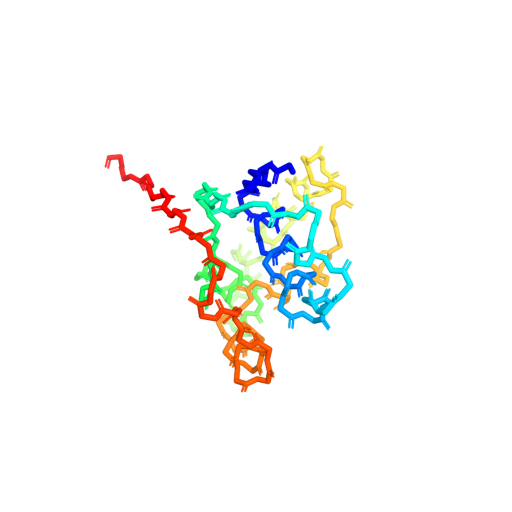 101 ? -7.145 -8.268 3.648 1.00 98.19 101 VAL A C 1
ATOM 790 O O . VAL A 1 101 ? -7.000 -9.446 3.966 1.00 98.19 101 VAL A O 1
ATOM 793 N N . VAL A 1 102 ? -7.548 -7.892 2.434 1.00 98.00 102 VAL A N 1
ATOM 794 C CA . VAL A 1 102 ? -7.697 -8.803 1.291 1.00 98.00 102 VAL A CA 1
ATOM 795 C C . VAL A 1 102 ? -6.775 -8.333 0.172 1.00 98.00 102 VAL A C 1
ATOM 797 O O . VAL A 1 102 ? -6.733 -7.145 -0.136 1.00 98.00 102 VAL A O 1
ATOM 800 N N . SER A 1 103 ? -6.032 -9.250 -0.447 1.00 96.75 103 SER A N 1
ATOM 801 C CA . SER A 1 103 ? -5.126 -8.932 -1.554 1.00 96.75 103 SER A CA 1
ATOM 802 C C . SER A 1 103 ? -5.449 -9.783 -2.772 1.00 96.75 103 SER A C 1
ATOM 804 O O . SER A 1 103 ? -5.304 -11.002 -2.738 1.00 96.75 103 SER A O 1
ATOM 806 N N . PHE A 1 104 ? -5.837 -9.127 -3.859 1.00 96.75 104 PHE A N 1
ATOM 807 C CA . PHE A 1 104 ? -6.070 -9.740 -5.157 1.00 96.75 104 PHE A CA 1
ATOM 808 C C . PHE A 1 104 ? -4.835 -9.573 -6.039 1.00 96.75 104 PHE A C 1
ATOM 810 O O . PHE A 1 104 ? -4.382 -8.451 -6.301 1.00 96.75 104 PHE A O 1
ATOM 817 N N . HIS A 1 105 ? -4.315 -10.698 -6.526 1.00 91.62 105 HIS A N 1
ATOM 818 C CA . HIS A 1 105 ? -3.380 -10.715 -7.642 1.00 91.62 105 HIS A CA 1
ATOM 819 C C . HIS A 1 105 ? -4.120 -11.111 -8.920 1.00 91.62 105 HIS A C 1
ATOM 821 O O . HIS A 1 105 ? -5.173 -11.744 -8.880 1.00 91.62 105 HIS A O 1
ATOM 827 N N . THR A 1 106 ? -3.563 -10.714 -10.055 1.00 83.19 106 THR A N 1
ATOM 828 C CA . THR A 1 106 ? -4.022 -11.137 -11.378 1.00 83.19 106 THR A CA 1
ATOM 829 C C . THR A 1 106 ? -2.900 -11.903 -12.043 1.00 83.19 106 THR A C 1
ATOM 831 O O . THR A 1 106 ? -1.748 -11.472 -11.982 1.00 83.19 106 THR A O 1
ATOM 834 N N . GLU A 1 107 ? -3.255 -12.975 -12.719 1.00 85.06 107 GLU A N 1
ATOM 835 C CA . GLU A 1 107 ? -2.379 -13.748 -13.585 1.00 85.06 107 GLU A CA 1
ATOM 836 C C . GLU A 1 107 ? -3.158 -13.977 -14.884 1.00 85.06 107 GLU A C 1
ATOM 838 O O . GLU A 1 107 ? -4.385 -14.110 -14.832 1.00 85.06 107 GLU A O 1
ATOM 843 N N . ALA A 1 108 ? -2.479 -13.886 -16.026 1.00 67.69 108 ALA A N 1
ATOM 844 C CA . ALA A 1 108 ? -3.075 -14.008 -17.355 1.00 67.69 108 ALA A CA 1
ATOM 845 C C . ALA A 1 108 ? -2.607 -15.301 -18.019 1.00 67.69 108 ALA A C 1
ATOM 847 O O . ALA A 1 108 ? -1.421 -15.645 -17.814 1.00 67.69 108 ALA A O 1
#

InterPro domains:
  IPR029058 Alpha/Beta hydrolase fold [G3DSA:3.40.50.1820] (1-107)
  IPR029058 Alpha/Beta hydrolase fold [SSF53474] (2-85)

Foldseek 3Di:
DEAEAEALRLLVVQLCCLVPVVPCVVPYQAYEYENYLLLADPLLQVLPDPDDPPVSVVSVVVVVVCCCVPPVDDNVSSVCRHNVVSVVSCVPGPHDPNHHYHYDDDDD